Protein AF-A0A6A4GHE1-F1 (afdb_monomer_lite)

Radius of gyration: 18.89 Å; chains: 1; bounding box: 40×32×51 Å

InterPro domains:
  IPR011009 Protein kinase-like domain superfamily [SSF56112] (2-38)

pLDDT: mean 76.04, std 17.89, range [47.44, 96.69]

Structure (mmCIF, N/CA/C/O backbone):
data_AF-A0A6A4GHE1-F1
#
_entry.id   AF-A0A6A4GHE1-F1
#
loop_
_atom_site.group_PDB
_atom_site.id
_atom_site.type_symbol
_atom_site.label_atom_id
_atom_site.label_alt_id
_atom_site.label_comp_id
_atom_site.label_asym_id
_atom_site.label_entity_id
_atom_site.label_seq_id
_atom_site.pdbx_PDB_ins_code
_atom_site.Cartn_x
_atom_site.Cartn_y
_atom_site.Cartn_z
_atom_site.occupancy
_atom_site.B_iso_or_equiv
_atom_site.auth_seq_id
_atom_site.auth_comp_id
_atom_site.auth_asym_id
_atom_site.auth_atom_id
_atom_site.pdbx_PDB_model_num
ATOM 1 N N . MET A 1 1 ? -7.152 3.089 -8.426 1.00 81.38 1 MET A N 1
ATOM 2 C CA . MET A 1 1 ? -5.773 2.949 -8.938 1.0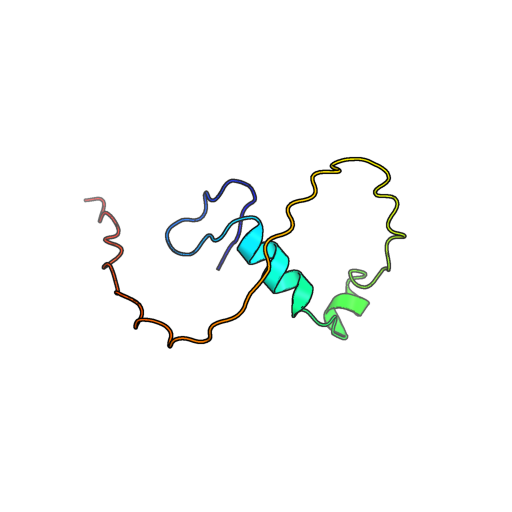0 81.38 1 MET A CA 1
ATOM 3 C C . MET A 1 1 ? -5.090 1.927 -8.056 1.00 81.38 1 MET A C 1
ATOM 5 O O . MET A 1 1 ? -5.334 1.964 -6.857 1.00 81.38 1 MET A O 1
ATOM 9 N N . THR A 1 2 ? -4.334 1.002 -8.636 1.00 93.88 2 THR A N 1
ATOM 10 C CA . THR A 1 2 ? -3.735 -0.115 -7.898 1.00 93.88 2 THR A CA 1
ATOM 11 C C . THR A 1 2 ? -2.227 0.050 -7.897 1.00 93.88 2 THR A C 1
ATOM 13 O O . THR A 1 2 ? -1.642 0.338 -8.941 1.00 93.88 2 THR A O 1
ATOM 16 N N . HIS A 1 3 ? -1.620 -0.123 -6.727 1.00 95.81 3 HIS A N 1
ATOM 17 C CA . HIS A 1 3 ? -0.176 -0.175 -6.571 1.00 95.81 3 HIS A CA 1
ATOM 18 C C . HIS A 1 3 ? 0.230 -1.597 -6.207 1.00 95.81 3 HIS A C 1
ATOM 20 O O . HIS A 1 3 ? -0.390 -2.214 -5.340 1.00 95.81 3 HIS A O 1
ATOM 26 N N . THR A 1 4 ? 1.236 -2.137 -6.885 1.00 95.94 4 THR A N 1
ATOM 27 C CA . THR A 1 4 ? 1.727 -3.496 -6.630 1.00 95.94 4 THR A CA 1
ATOM 28 C C . THR A 1 4 ? 3.215 -3.479 -6.376 1.00 95.94 4 THR A C 1
ATOM 30 O O . THR A 1 4 ? 3.948 -2.714 -6.985 1.00 95.94 4 THR A O 1
ATOM 33 N N . ILE A 1 5 ? 3.698 -4.381 -5.526 1.00 95.06 5 ILE A N 1
ATOM 34 C CA . ILE A 1 5 ? 5.123 -4.452 -5.172 1.00 95.06 5 ILE A CA 1
ATOM 35 C C . ILE A 1 5 ? 6.028 -4.528 -6.420 1.00 95.06 5 ILE A C 1
ATOM 37 O O . ILE A 1 5 ? 7.124 -3.973 -6.409 1.00 95.06 5 ILE A O 1
ATOM 41 N N . ASN A 1 6 ? 5.542 -5.153 -7.500 1.00 94.56 6 ASN A N 1
ATOM 42 C CA . ASN A 1 6 ? 6.280 -5.378 -8.744 1.00 94.56 6 ASN A CA 1
ATOM 43 C C . ASN A 1 6 ? 5.908 -4.419 -9.893 1.00 94.56 6 ASN A C 1
ATOM 45 O O . ASN A 1 6 ? 6.348 -4.645 -11.018 1.00 94.56 6 ASN A O 1
ATOM 49 N N . VAL A 1 7 ? 5.111 -3.373 -9.646 1.00 93.19 7 VAL A N 1
ATOM 50 C CA . VAL A 1 7 ? 4.734 -2.359 -10.653 1.00 93.19 7 VAL A CA 1
ATOM 51 C C . VAL A 1 7 ? 4.054 -2.967 -11.896 1.00 93.19 7 VAL A C 1
ATOM 53 O O . VAL A 1 7 ? 4.355 -2.634 -13.040 1.00 93.19 7 VAL A O 1
ATOM 56 N N . THR A 1 8 ? 3.135 -3.913 -11.696 1.00 95.50 8 THR A N 1
ATOM 57 C CA . THR A 1 8 ? 2.480 -4.654 -12.789 1.00 95.50 8 THR A CA 1
ATOM 58 C C . THR A 1 8 ? 1.113 -4.101 -13.195 1.00 95.50 8 THR A C 1
ATOM 60 O O . THR A 1 8 ? 0.538 -4.583 -14.169 1.00 95.50 8 THR A O 1
ATOM 63 N N . SER A 1 9 ? 0.579 -3.085 -12.506 1.00 94.25 9 SER A N 1
ATOM 64 C CA . SER A 1 9 ? -0.796 -2.594 -12.729 1.00 94.25 9 SER A CA 1
ATOM 65 C C . SER A 1 9 ? -0.936 -1.480 -13.781 1.00 94.25 9 SER A C 1
ATOM 67 O O . SER A 1 9 ? -2.000 -0.872 -13.894 1.00 94.25 9 SER A O 1
ATOM 69 N N . GLY A 1 10 ? 0.106 -1.203 -14.573 1.00 92.75 10 GLY A N 1
ATOM 70 C CA . GLY A 1 10 ? 0.052 -0.267 -15.707 1.00 92.75 10 GLY A CA 1
ATOM 71 C C . GLY A 1 10 ? 0.439 1.186 -15.383 1.00 92.75 10 GLY A C 1
ATOM 72 O O . GLY A 1 10 ? 1.153 1.446 -14.420 1.00 92.75 10 GLY A O 1
ATOM 73 N N . CYS A 1 11 ? -0.025 2.144 -16.207 1.00 86.88 11 CYS A N 1
ATOM 74 C CA . CYS A 1 11 ? 0.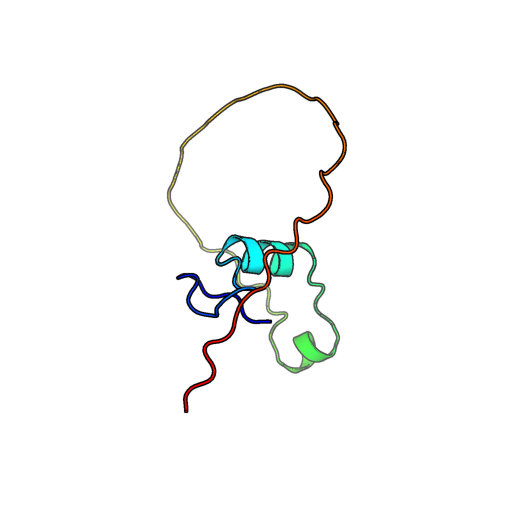456 3.550 -16.278 1.00 86.88 11 CYS A CA 1
ATOM 75 C C . CYS A 1 11 ? 0.286 4.379 -14.975 1.00 86.88 11 CYS A C 1
ATOM 77 O O . CYS A 1 11 ? 0.719 5.525 -14.925 1.00 86.88 11 CYS A O 1
ATOM 79 N N . GLY A 1 12 ? -0.344 3.836 -13.929 1.00 92.56 12 GLY A N 1
ATOM 80 C CA . GLY A 1 12 ? -0.540 4.489 -12.626 1.00 92.56 12 GLY A CA 1
ATOM 81 C C . GLY A 1 12 ? -0.031 3.669 -11.442 1.00 92.56 12 GLY A C 1
ATOM 82 O O . GLY A 1 12 ? -0.362 3.976 -10.301 1.00 92.56 12 GLY A O 1
ATOM 83 N N . ASP A 1 13 ? 0.725 2.603 -11.690 1.00 96.69 13 ASP A N 1
ATOM 84 C CA . ASP A 1 13 ? 1.333 1.817 -10.627 1.00 96.69 13 ASP A CA 1
ATOM 85 C C . ASP A 1 13 ? 2.667 2.459 -10.213 1.00 96.69 13 ASP A C 1
ATOM 87 O O . ASP A 1 13 ? 3.637 2.439 -10.963 1.00 96.69 13 ASP A O 1
ATOM 91 N N . HIS A 1 14 ? 2.715 3.071 -9.030 1.00 95.75 14 HIS A N 1
ATOM 92 C CA . HIS A 1 14 ? 3.943 3.619 -8.444 1.00 95.75 14 HIS A CA 1
ATOM 93 C C . HIS A 1 14 ? 4.616 2.643 -7.469 1.00 95.75 14 HIS A C 1
ATOM 95 O O . HIS A 1 14 ? 5.488 3.028 -6.694 1.00 95.75 14 HIS A O 1
ATOM 101 N N . GLY A 1 15 ? 4.197 1.380 -7.470 1.00 96.06 15 GLY A N 1
ATOM 102 C CA . GLY A 1 15 ? 4.782 0.330 -6.661 1.00 96.06 15 GLY A CA 1
ATOM 103 C C . GLY A 1 15 ? 4.796 0.604 -5.164 1.00 96.06 15 GLY A C 1
ATOM 104 O O . GLY A 1 15 ? 3.831 1.125 -4.602 1.00 96.06 15 GLY A O 1
ATOM 105 N N . LYS A 1 16 ? 5.912 0.246 -4.519 1.00 96.25 16 LYS A N 1
ATOM 106 C CA . LYS A 1 16 ? 6.119 0.457 -3.078 1.00 96.25 16 LYS A CA 1
ATOM 107 C C . LYS A 1 16 ? 6.003 1.928 -2.678 1.00 96.25 16 LYS A C 1
ATOM 109 O O . LYS A 1 16 ? 5.471 2.205 -1.611 1.00 96.25 16 LYS A O 1
ATOM 114 N N . ASP A 1 17 ? 6.419 2.857 -3.536 1.00 95.31 17 ASP A N 1
ATOM 115 C CA . ASP A 1 17 ? 6.316 4.290 -3.246 1.00 95.31 17 ASP A CA 1
ATOM 116 C C . ASP A 1 17 ? 4.850 4.735 -3.179 1.00 95.31 17 ASP A C 1
ATOM 118 O O . ASP A 1 17 ? 4.459 5.465 -2.272 1.00 95.31 17 ASP A O 1
ATOM 122 N N . GLY A 1 18 ? 4.010 4.246 -4.099 1.00 95.44 18 GLY A N 1
ATOM 123 C CA . GLY A 1 18 ? 2.567 4.503 -4.074 1.00 95.44 18 GLY A CA 1
ATOM 124 C C . GLY A 1 18 ? 1.882 3.924 -2.834 1.00 95.44 18 GLY A C 1
ATOM 125 O O . GLY A 1 18 ? 1.029 4.583 -2.240 1.00 95.44 18 GLY A O 1
ATOM 126 N N . ILE A 1 19 ? 2.286 2.718 -2.420 1.00 96.00 19 ILE A N 1
ATOM 127 C CA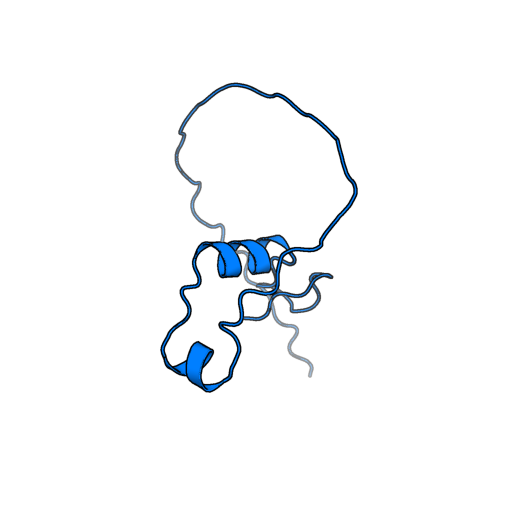 . ILE A 1 19 ? 1.800 2.078 -1.186 1.00 96.00 19 ILE A CA 1
ATOM 128 C C . ILE A 1 19 ? 2.211 2.905 0.038 1.00 96.00 19 ILE A C 1
ATOM 130 O O . ILE A 1 19 ? 1.360 3.248 0.853 1.00 96.00 19 ILE A O 1
ATOM 134 N N . LYS A 1 20 ? 3.480 3.312 0.125 1.00 94.94 20 LYS A N 1
ATOM 135 C CA . LYS A 1 20 ? 3.993 4.106 1.246 1.00 94.94 20 LYS A CA 1
ATOM 136 C C . LYS A 1 20 ? 3.281 5.453 1.378 1.00 94.94 20 LYS A C 1
ATOM 138 O O . LYS A 1 20 ? 2.900 5.850 2.471 1.00 94.94 20 LYS A O 1
ATOM 143 N N . VAL A 1 21 ? 3.050 6.149 0.264 1.00 96.19 21 VAL A N 1
ATOM 144 C CA . VAL A 1 21 ? 2.310 7.422 0.279 1.00 96.19 21 VAL A CA 1
ATOM 145 C C . VAL A 1 21 ? 0.877 7.225 0.778 1.00 96.19 21 VAL A C 1
ATOM 147 O O . VAL A 1 21 ? 0.365 8.091 1.491 1.00 96.19 21 VAL A O 1
ATOM 150 N N . PHE A 1 22 ? 0.233 6.107 0.426 1.00 94.38 22 PHE A N 1
ATOM 151 C CA . PHE A 1 22 ? -1.075 5.757 0.976 1.00 94.38 22 PHE A CA 1
ATOM 152 C C . PHE A 1 22 ? -0.995 5.550 2.491 1.00 94.38 22 PHE A C 1
ATOM 154 O O . PHE A 1 22 ? -1.784 6.160 3.200 1.00 94.38 22 PHE A O 1
ATOM 161 N N . GLU A 1 23 ? -0.032 4.776 2.990 1.00 92.31 23 GLU A N 1
ATOM 162 C CA . GLU A 1 23 ? 0.156 4.541 4.430 1.00 92.31 23 GLU A CA 1
ATOM 163 C C . GLU A 1 23 ? 0.416 5.839 5.211 1.00 92.31 23 GLU A C 1
ATOM 165 O O . GLU A 1 23 ? -0.204 6.062 6.246 1.00 92.31 23 GLU A O 1
ATOM 170 N N . GLU A 1 24 ? 1.262 6.736 4.694 1.00 93.75 24 GLU A N 1
ATOM 171 C CA . GLU A 1 24 ? 1.599 8.013 5.346 1.00 93.75 24 GLU A CA 1
ATOM 172 C C . GLU A 1 24 ? 0.394 8.958 5.499 1.00 93.75 24 GLU A C 1
ATOM 174 O O . GLU A 1 24 ? 0.342 9.751 6.440 1.00 93.75 24 GLU A O 1
ATOM 179 N N . HIS A 1 25 ? -0.564 8.906 4.569 1.00 94.38 25 HIS A N 1
ATOM 180 C CA . HIS A 1 25 ? -1.698 9.836 4.527 1.00 94.38 25 HIS A CA 1
ATOM 181 C C . HIS A 1 25 ? -3.040 9.177 4.877 1.00 94.38 25 HIS A C 1
ATOM 183 O O . HIS A 1 25 ? -4.053 9.876 4.986 1.00 94.38 25 HIS A O 1
ATOM 189 N N . HIS A 1 26 ? -3.083 7.852 5.032 1.00 94.25 26 HIS A N 1
ATOM 190 C CA . HIS A 1 26 ? -4.289 7.135 5.417 1.00 94.25 26 HIS A CA 1
ATOM 191 C C . HIS A 1 26 ? -4.572 7.343 6.903 1.00 94.25 26 HIS A C 1
ATOM 193 O O . HIS A 1 26 ? -3.716 7.151 7.759 1.00 94.25 26 HIS A O 1
ATOM 199 N N . ILE A 1 27 ? -5.815 7.695 7.212 1.00 93.81 27 ILE A N 1
ATOM 200 C CA . ILE A 1 27 ? -6.311 7.753 8.582 1.00 93.81 27 ILE A CA 1
ATOM 201 C C . ILE A 1 27 ? -7.442 6.741 8.674 1.00 93.81 27 ILE A C 1
ATOM 203 O O . ILE A 1 27 ? -8.439 6.854 7.953 1.00 93.81 27 ILE A O 1
ATOM 207 N N . CYS A 1 28 ? -7.288 5.762 9.564 1.00 93.88 28 CYS A N 1
ATOM 208 C CA . CYS A 1 28 ? -8.326 4.778 9.826 1.00 93.88 28 CYS A CA 1
ATOM 209 C C . CYS A 1 28 ? -9.625 5.477 10.242 1.00 93.88 28 CYS A C 1
ATOM 211 O O . CYS A 1 28 ? -9.667 6.260 11.191 1.00 93.88 28 CYS A O 1
ATOM 213 N N . GLY A 1 29 ? -10.702 5.185 9.513 1.00 93.31 29 GLY A N 1
ATOM 214 C CA . GLY A 1 29 ? -12.046 5.645 9.847 1.00 93.31 29 GLY A CA 1
ATOM 215 C C . GLY A 1 29 ? -12.861 4.575 10.581 1.00 93.31 29 GLY A C 1
ATOM 216 O O . GLY A 1 29 ? -12.415 3.433 10.709 1.00 93.31 29 GLY A O 1
ATOM 217 N N . PRO A 1 30 ? -14.113 4.889 10.965 1.00 95.94 30 PRO A N 1
ATOM 218 C CA . PRO A 1 30 ? -15.005 3.940 11.636 1.00 95.94 30 PRO A CA 1
ATOM 219 C C . PRO A 1 30 ? -15.209 2.630 10.866 1.00 95.94 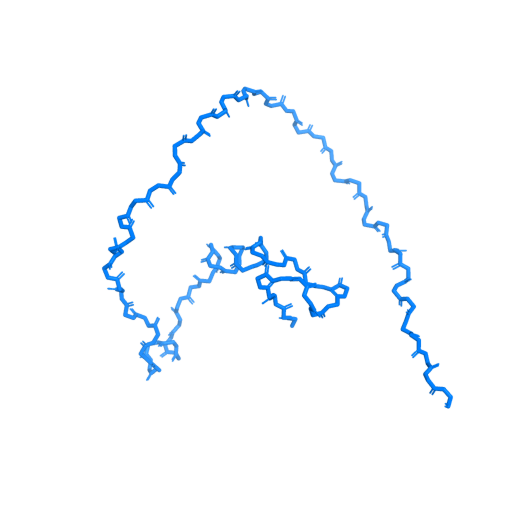30 PRO A C 1
ATOM 221 O O . PRO A 1 30 ? -15.411 1.583 11.470 1.00 95.94 30 PRO A O 1
ATOM 224 N N . VAL A 1 31 ? -15.129 2.675 9.533 1.00 95.19 31 VAL A N 1
ATOM 225 C CA . VAL A 1 31 ? -15.214 1.488 8.672 1.00 95.19 31 VAL A CA 1
ATOM 226 C C . VAL A 1 31 ? -13.977 0.598 8.820 1.00 95.19 31 VAL A C 1
ATOM 228 O O . VAL A 1 31 ? -14.130 -0.613 8.943 1.00 95.19 31 VAL A O 1
ATOM 231 N N . CYS A 1 32 ? -12.768 1.171 8.864 1.00 94.62 32 CYS A N 1
ATOM 232 C CA . CYS A 1 32 ? -11.537 0.406 9.094 1.00 94.62 32 CYS A CA 1
ATOM 233 C C . CYS A 1 32 ? -11.587 -0.288 10.461 1.00 94.62 32 CYS A C 1
ATOM 235 O O . CYS A 1 32 ? -11.281 -1.472 10.559 1.00 94.62 32 CYS A O 1
ATOM 237 N N . THR A 1 33 ? -12.062 0.417 11.494 1.00 92.81 33 THR A N 1
ATOM 238 C CA . THR A 1 33 ? -12.262 -0.144 12.838 1.00 92.81 33 THR A CA 1
ATOM 239 C C . THR A 1 33 ? -13.321 -1.244 12.853 1.00 92.81 33 THR A C 1
ATOM 241 O O . THR A 1 33 ? -13.081 -2.309 13.408 1.00 92.81 33 THR A O 1
ATOM 244 N N . ALA A 1 34 ? -14.474 -1.028 12.214 1.00 95.00 34 ALA A N 1
ATOM 245 C CA . ALA A 1 34 ? -15.537 -2.031 12.140 1.00 95.00 34 ALA A CA 1
ATOM 246 C C . ALA A 1 34 ? -15.100 -3.305 11.398 1.00 95.00 34 ALA A C 1
ATOM 248 O O . ALA A 1 34 ? -15.631 -4.379 11.665 1.00 95.00 34 ALA A O 1
ATOM 249 N N . MET A 1 35 ? -14.135 -3.184 10.482 1.00 95.12 35 MET A N 1
ATOM 250 C CA . MET A 1 35 ? -13.534 -4.313 9.772 1.00 95.12 35 MET A CA 1
ATOM 251 C C . MET A 1 35 ? -12.306 -4.915 10.476 1.00 95.12 35 MET A C 1
ATOM 253 O O . MET A 1 35 ? -11.766 -5.894 9.974 1.00 95.12 35 MET A O 1
ATOM 257 N N . GLY A 1 36 ? -11.865 -4.372 11.618 1.00 92.06 36 GLY A N 1
ATOM 258 C CA . GLY A 1 36 ? -10.691 -4.876 12.344 1.00 92.06 36 GLY A CA 1
ATOM 259 C C . GLY A 1 36 ? -9.346 -4.552 11.682 1.00 92.06 36 GLY A C 1
ATOM 260 O O . GLY A 1 36 ? -8.351 -5.207 11.946 1.00 92.06 36 GLY A O 1
ATOM 261 N N . PHE A 1 37 ? -9.287 -3.544 10.808 1.00 87.56 37 PHE A N 1
ATOM 262 C CA . PHE A 1 37 ? -8.036 -3.102 10.173 1.00 87.56 37 PHE A CA 1
ATOM 263 C C . PHE A 1 37 ? -7.271 -2.056 10.987 1.00 87.56 37 PHE A C 1
ATOM 265 O O . PHE A 1 37 ? -6.206 -1.616 10.574 1.00 87.56 37 PHE A O 1
ATOM 272 N N . ASN A 1 38 ? -7.831 -1.632 12.120 1.00 83.62 38 ASN A N 1
ATOM 273 C CA . ASN A 1 38 ? -7.216 -0.660 13.019 1.00 83.62 38 ASN A CA 1
ATOM 274 C C . ASN A 1 38 ? -6.396 -1.321 14.139 1.00 83.62 38 ASN A C 1
ATOM 276 O O . ASN A 1 38 ? -6.043 -0.644 15.102 1.00 83.62 38 ASN A O 1
ATOM 280 N N . ASP A 1 39 ? -6.152 -2.629 14.058 1.00 69.25 39 ASP A N 1
ATOM 281 C CA . ASP A 1 39 ? -5.356 -3.316 15.064 1.00 69.25 39 ASP A CA 1
ATOM 282 C C . ASP A 1 39 ? -3.897 -2.893 14.896 1.00 69.25 39 ASP A C 1
ATOM 284 O O . ASP A 1 39 ? -3.264 -3.138 13.868 1.00 69.25 39 ASP A O 1
ATOM 288 N N . GLU A 1 40 ? -3.392 -2.198 15.914 1.00 63.94 40 GLU A N 1
ATOM 289 C CA . GLU A 1 40 ? -1.988 -1.852 16.086 1.00 63.94 40 GLU A CA 1
ATOM 290 C C . GLU A 1 40 ? -1.206 -3.161 16.230 1.00 63.94 40 GLU A C 1
ATOM 292 O O . GLU A 1 40 ? -0.976 -3.662 17.329 1.00 63.94 40 GLU A O 1
ATOM 297 N N . VAL A 1 41 ? -0.866 -3.779 15.098 1.00 56.84 41 VAL A N 1
ATOM 298 C CA . VAL A 1 41 ? 0.046 -4.915 15.076 1.00 56.84 41 VAL A CA 1
ATOM 299 C C . VAL A 1 41 ? 1.366 -4.387 15.614 1.00 56.84 41 VAL A C 1
ATOM 301 O O . VAL A 1 41 ? 2.024 -3.573 14.964 1.00 56.84 41 VAL A O 1
ATOM 304 N N . GLU A 1 42 ? 1.715 -4.814 16.828 1.00 52.69 42 GLU A N 1
ATOM 305 C CA . GLU A 1 42 ? 3.023 -4.571 17.416 1.00 52.69 42 GLU A CA 1
ATOM 306 C C . GLU A 1 42 ? 4.085 -4.887 16.366 1.00 52.69 42 GLU A C 1
ATOM 308 O O . GLU A 1 42 ? 4.192 -6.006 15.855 1.00 52.69 42 GLU A O 1
ATOM 313 N N . ASN A 1 43 ? 4.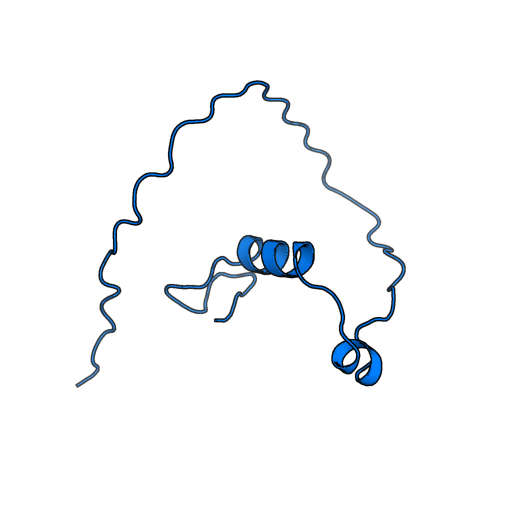806 -3.836 15.989 1.00 52.03 43 ASN A N 1
ATOM 314 C CA . ASN A 1 43 ? 5.761 -3.815 14.901 1.00 52.03 43 ASN A CA 1
ATOM 315 C C . ASN A 1 43 ? 6.987 -4.642 15.313 1.00 52.03 43 ASN A C 1
ATOM 317 O O . ASN A 1 43 ? 8.004 -4.109 15.738 1.00 52.03 43 ASN A O 1
ATOM 321 N N . THR A 1 44 ? 6.860 -5.963 15.223 1.00 48.25 44 THR A N 1
ATOM 322 C CA . THR A 1 44 ? 7.937 -6.951 15.370 1.00 48.25 44 THR A CA 1
ATOM 323 C C . THR A 1 44 ? 8.608 -7.199 14.022 1.00 48.25 44 THR A C 1
ATOM 325 O O . THR A 1 44 ? 8.873 -8.332 13.634 1.00 48.25 44 THR A O 1
ATOM 328 N N . ASN A 1 45 ? 8.884 -6.125 13.281 1.00 49.72 45 ASN A N 1
ATOM 329 C CA . ASN A 1 45 ? 9.873 -6.180 12.211 1.00 49.72 45 ASN A CA 1
ATOM 330 C C . ASN A 1 45 ? 11.230 -5.825 12.820 1.00 49.72 45 ASN A C 1
ATOM 332 O O . ASN A 1 45 ? 11.738 -4.715 12.666 1.00 49.72 45 ASN A O 1
ATOM 336 N N . ASP A 1 46 ? 11.759 -6.788 13.571 1.00 54.84 46 ASP A N 1
ATOM 337 C CA . ASP A 1 46 ? 13.185 -6.926 13.812 1.00 54.84 46 ASP A CA 1
ATOM 338 C C . ASP A 1 46 ? 13.884 -7.223 12.465 1.00 54.84 46 ASP A C 1
ATOM 340 O O . ASP A 1 46 ? 13.512 -8.151 11.747 1.00 54.84 46 ASP A O 1
ATOM 344 N N . GLU A 1 47 ? 14.925 -6.429 12.201 1.00 61.94 47 GLU A N 1
ATOM 345 C CA . GLU A 1 47 ? 16.134 -6.731 11.415 1.00 61.94 47 GLU A CA 1
ATOM 346 C C . GLU A 1 47 ? 16.228 -6.292 9.929 1.00 61.94 47 GLU A C 1
ATOM 348 O O . GLU A 1 47 ? 15.532 -6.768 9.034 1.00 61.94 47 GLU A O 1
ATOM 353 N N . ASP A 1 48 ? 17.250 -5.443 9.732 1.00 60.06 48 ASP A N 1
ATOM 354 C CA . ASP A 1 48 ? 18.145 -5.270 8.575 1.00 60.06 48 ASP A CA 1
ATOM 355 C C . ASP A 1 48 ? 17.699 -4.450 7.343 1.00 60.06 48 ASP A C 1
ATOM 357 O O . ASP A 1 48 ? 17.051 -4.946 6.425 1.00 60.06 48 ASP A O 1
ATOM 361 N N . ASP A 1 49 ? 18.151 -3.187 7.274 1.00 58.00 49 ASP A N 1
ATOM 362 C CA . ASP A 1 49 ? 19.234 -2.814 6.337 1.00 58.00 49 ASP A CA 1
ATOM 363 C C . ASP A 1 49 ? 19.789 -1.415 6.696 1.00 58.00 49 ASP A C 1
ATOM 365 O O . ASP A 1 49 ? 19.205 -0.359 6.421 1.00 58.00 49 ASP A O 1
ATOM 369 N N . GLU A 1 50 ? 20.924 -1.435 7.389 1.00 68.56 50 GLU A N 1
ATOM 370 C CA . GLU A 1 50 ? 21.762 -0.302 7.779 1.00 68.56 50 GLU A CA 1
ATOM 371 C C . GLU A 1 50 ? 22.558 0.177 6.555 1.00 68.56 50 GLU A C 1
ATOM 373 O O . GLU A 1 50 ? 23.629 -0.345 6.261 1.00 68.56 50 GLU A O 1
ATOM 378 N N . LEU A 1 51 ? 22.086 1.200 5.834 1.00 58.56 51 LEU A N 1
ATOM 379 C CA . LEU A 1 51 ? 22.924 1.898 4.848 1.00 58.56 51 LEU A CA 1
ATOM 380 C C . LEU A 1 51 ? 22.676 3.410 4.855 1.00 58.56 51 LEU A C 1
ATOM 382 O O . LEU A 1 51 ? 21.883 3.974 4.099 1.00 58.56 51 LEU A O 1
ATOM 386 N N . ALA A 1 52 ? 23.442 4.074 5.720 1.00 67.19 52 ALA A N 1
ATOM 387 C CA . ALA A 1 52 ? 23.618 5.515 5.774 1.00 67.19 52 ALA A CA 1
ATOM 388 C C . ALA A 1 52 ? 24.008 6.110 4.409 1.00 67.19 52 ALA A C 1
ATOM 390 O O . ALA A 1 52 ? 25.043 5.761 3.837 1.00 67.19 52 ALA A O 1
ATOM 391 N N . LYS A 1 53 ? 23.239 7.100 3.934 1.00 56.28 53 LYS A N 1
ATOM 392 C CA . LYS A 1 53 ? 23.732 8.138 3.017 1.00 56.28 53 LYS A CA 1
ATOM 393 C C . LYS A 1 53 ? 23.212 9.507 3.437 1.00 56.28 53 LYS A C 1
ATOM 395 O O . LYS A 1 53 ? 22.128 9.939 3.063 1.00 56.28 53 LYS A O 1
ATOM 400 N N . ASP A 1 54 ? 24.052 10.165 4.220 1.00 63.59 54 ASP A N 1
ATOM 401 C CA . ASP A 1 54 ? 24.168 11.614 4.317 1.00 63.59 54 ASP A CA 1
ATOM 402 C C . ASP A 1 54 ? 24.247 12.218 2.906 1.00 63.59 54 ASP A C 1
ATOM 404 O O . ASP A 1 54 ? 25.192 11.904 2.183 1.00 63.59 54 ASP A O 1
ATOM 408 N N . GLN A 1 55 ? 23.262 13.039 2.516 1.00 57.34 55 GLN A N 1
ATOM 409 C CA . GLN A 1 55 ? 23.494 14.196 1.646 1.00 57.34 55 GLN A CA 1
ATOM 410 C C . GLN A 1 55 ? 22.573 15.361 2.026 1.00 57.34 55 GLN A C 1
ATOM 412 O O . GLN A 1 55 ? 21.381 15.418 1.723 1.00 57.34 55 GLN A O 1
ATOM 417 N N . GLU A 1 56 ? 23.214 16.301 2.703 1.00 59.16 56 GLU A N 1
ATOM 418 C CA . GLU A 1 56 ? 22.901 17.712 2.872 1.00 59.16 56 GLU A CA 1
ATOM 419 C C . GLU A 1 56 ? 22.268 18.413 1.639 1.00 59.16 56 GLU A C 1
ATOM 421 O O . GLU A 1 56 ? 22.667 18.217 0.493 1.00 59.16 56 GLU A O 1
ATOM 426 N N . LYS A 1 57 ? 21.424 19.411 1.951 1.00 51.88 57 LYS A N 1
ATOM 427 C CA . LYS A 1 57 ? 21.293 20.718 1.265 1.00 51.88 57 LYS A CA 1
ATOM 428 C C . LYS A 1 57 ? 20.218 20.910 0.178 1.00 51.88 57 LYS A C 1
ATOM 430 O O . LYS A 1 57 ? 20.423 20.771 -1.021 1.00 51.88 57 LYS A O 1
ATOM 435 N N . THR A 1 58 ? 19.078 21.402 0.663 1.00 51.66 58 THR A N 1
ATOM 436 C CA . THR A 1 58 ? 18.271 22.522 0.135 1.00 51.66 58 THR A CA 1
ATOM 437 C C . THR A 1 58 ? 18.557 23.047 -1.284 1.00 51.66 58 THR A C 1
ATOM 439 O O . THR A 1 58 ? 19.594 23.652 -1.548 1.00 51.66 58 THR A O 1
ATOM 442 N N . ARG A 1 59 ? 17.512 23.036 -2.129 1.00 47.44 59 ARG A N 1
ATOM 443 C CA . ARG A 1 59 ? 17.002 24.220 -2.860 1.00 47.44 59 ARG A CA 1
ATOM 444 C C . ARG A 1 59 ? 15.664 23.907 -3.536 1.00 47.44 59 ARG A C 1
ATOM 446 O O . ARG A 1 59 ? 15.596 23.160 -4.505 1.00 47.44 59 ARG A O 1
ATOM 453 N N . LEU A 1 60 ? 14.611 24.533 -3.015 1.00 57.78 60 LEU A N 1
ATOM 454 C CA . LEU A 1 60 ? 13.307 24.679 -3.659 1.00 57.78 60 LEU A CA 1
ATOM 455 C C . LEU A 1 60 ? 13.485 25.268 -5.067 1.00 57.78 60 LEU A C 1
ATOM 457 O O . LEU A 1 60 ? 13.944 26.399 -5.196 1.00 57.78 60 LEU A O 1
ATOM 461 N N . HIS A 1 61 ? 13.081 24.526 -6.097 1.00 62.69 61 HIS A N 1
ATOM 462 C CA . HIS A 1 61 ? 12.766 25.064 -7.421 1.00 62.69 61 HIS A CA 1
ATOM 463 C C . HIS A 1 61 ? 11.515 24.359 -7.974 1.00 62.69 61 HIS A C 1
ATOM 465 O O . HIS A 1 61 ? 11.270 23.196 -7.647 1.00 62.69 61 HIS A O 1
ATOM 471 N N . PRO A 1 62 ? 10.674 25.083 -8.733 1.00 54.97 62 PRO A N 1
ATOM 472 C CA . PRO A 1 62 ? 9.287 24.709 -8.985 1.00 54.97 62 PRO A CA 1
ATOM 473 C C . PRO A 1 62 ? 9.155 23.447 -9.841 1.00 54.97 62 PRO A C 1
ATOM 475 O O . PRO A 1 62 ? 9.904 23.238 -10.795 1.00 54.97 62 PRO A O 1
ATOM 478 N N . LYS A 1 63 ? 8.148 22.633 -9.495 1.00 60.75 63 LYS A N 1
ATOM 479 C CA . LYS A 1 63 ? 7.732 21.435 -10.234 1.00 60.75 63 LYS A CA 1
ATOM 480 C C . LYS A 1 63 ? 7.601 21.759 -11.732 1.00 60.75 63 LYS A C 1
ATOM 482 O O . LYS A 1 63 ? 6.808 22.639 -12.074 1.00 60.75 63 LYS A O 1
ATOM 487 N N . PRO A 1 64 ? 8.307 21.061 -12.639 1.00 58.44 64 PRO A N 1
ATOM 488 C CA . PRO A 1 64 ? 7.961 21.114 -14.049 1.00 58.44 64 PRO A CA 1
ATOM 489 C C . PRO A 1 64 ? 6.571 20.496 -14.240 1.00 58.44 64 PRO A C 1
ATOM 491 O O . PRO A 1 64 ? 6.245 19.474 -13.634 1.00 58.44 64 PRO A O 1
ATOM 494 N N . ALA A 1 65 ? 5.748 21.149 -15.063 1.00 61.91 65 ALA A N 1
ATOM 495 C CA . ALA A 1 65 ? 4.409 20.686 -15.404 1.00 61.91 65 ALA A CA 1
ATOM 496 C C . ALA A 1 65 ? 4.438 19.213 -15.861 1.00 61.91 65 ALA A C 1
ATOM 498 O O . ALA A 1 65 ? 5.373 18.819 -16.571 1.00 61.91 65 ALA A O 1
ATOM 499 N N . PRO A 1 66 ? 3.435 18.399 -15.483 1.00 61.72 66 PRO A N 1
ATOM 500 C CA . PRO A 1 66 ? 3.373 17.009 -15.899 1.00 61.72 66 PRO A CA 1
ATOM 501 C C . PRO A 1 66 ? 3.311 16.960 -17.425 1.00 61.72 66 PRO A C 1
ATOM 503 O O . PRO A 1 66 ? 2.348 17.407 -18.046 1.00 61.72 66 PRO A O 1
ATOM 506 N N . ARG A 1 67 ? 4.371 16.433 -18.044 1.00 60.75 67 ARG A N 1
ATOM 507 C CA . ARG A 1 67 ? 4.343 16.072 -19.457 1.00 60.75 67 ARG A CA 1
ATOM 508 C C . ARG A 1 67 ? 3.425 14.867 -19.575 1.00 60.75 67 ARG A C 1
ATOM 510 O O . ARG A 1 67 ? 3.832 13.749 -19.272 1.00 60.75 67 ARG A O 1
ATOM 517 N N . THR A 1 68 ? 2.192 15.113 -19.998 1.00 53.38 68 THR A N 1
ATOM 518 C CA . THR A 1 68 ? 1.265 14.089 -20.465 1.00 53.38 68 THR A CA 1
ATOM 519 C C . THR A 1 68 ? 1.909 13.375 -21.648 1.00 53.38 68 THR A C 1
ATOM 521 O O . THR A 1 68 ? 1.837 13.815 -22.793 1.00 53.38 68 THR A O 1
ATOM 524 N N . ARG A 1 69 ? 2.600 12.265 -21.380 1.00 60.44 69 ARG A N 1
ATOM 525 C CA . ARG A 1 69 ? 2.756 11.244 -22.410 1.00 60.44 69 ARG A CA 1
ATOM 526 C C . ARG A 1 69 ? 1.365 10.642 -22.594 1.00 60.44 69 ARG A C 1
ATOM 528 O O . ARG A 1 69 ? 0.787 10.219 -21.594 1.00 60.44 69 ARG A O 1
ATOM 535 N N . PRO A 1 70 ? 0.797 10.638 -23.806 1.00 56.81 70 PRO A N 1
ATOM 536 C CA . PRO A 1 70 ? -0.419 9.883 -24.039 1.00 56.81 70 PRO A CA 1
ATOM 537 C C . PRO A 1 70 ? -0.075 8.409 -23.802 1.00 56.81 70 PRO A C 1
ATOM 539 O O . PRO A 1 70 ? 0.712 7.832 -24.553 1.00 56.81 70 PRO A O 1
ATOM 542 N N . CYS A 1 71 ? -0.590 7.832 -22.710 1.00 62.59 71 CYS A N 1
ATOM 543 C CA . CYS A 1 71 ? -0.616 6.382 -2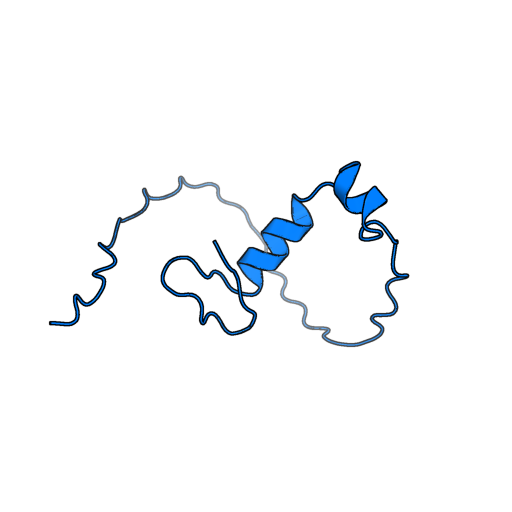2.545 1.00 62.59 71 CYS A CA 1
ATOM 544 C C . CYS A 1 71 ? -1.529 5.889 -23.684 1.00 62.59 71 CYS A C 1
ATOM 546 O O . CYS A 1 71 ? -2.732 6.140 -23.673 1.00 62.59 71 CYS A O 1
ATOM 548 N N . PHE A 1 72 ? -0.931 5.339 -24.740 1.00 59.22 72 PHE A N 1
ATOM 549 C CA . PHE A 1 72 ? -1.663 4.699 -25.825 1.00 59.22 72 PHE A CA 1
ATOM 550 C C . PHE A 1 72 ? -2.004 3.290 -25.357 1.00 59.22 72 PHE A C 1
ATOM 552 O O . PHE A 1 72 ? -1.112 2.450 -25.239 1.00 59.22 72 PHE A O 1
ATOM 559 N N . ASP A 1 73 ? -3.280 3.049 -25.079 1.00 62.88 73 ASP A N 1
ATOM 560 C CA . ASP A 1 73 ? -3.784 1.697 -24.884 1.00 62.88 73 ASP A CA 1
ATOM 561 C C . ASP A 1 73 ? -3.823 0.993 -26.253 1.00 62.88 73 ASP A C 1
ATOM 563 O O . ASP A 1 73 ? -4.385 1.545 -27.207 1.00 62.88 73 ASP A O 1
ATOM 567 N N . PRO A 1 74 ? -3.227 -0.204 -26.405 1.00 65.19 74 PRO A N 1
ATOM 568 C CA . PRO A 1 74 ? -3.357 -0.976 -27.631 1.00 65.19 74 PRO A CA 1
ATOM 569 C C . PRO A 1 74 ? -4.809 -1.439 -27.785 1.00 65.19 74 PRO A C 1
ATOM 571 O O . PRO A 1 74 ? -5.250 -2.370 -27.105 1.00 65.19 74 PRO A O 1
ATOM 574 N N . ILE A 1 75 ? -5.551 -0.796 -28.689 1.00 66.69 75 ILE A N 1
ATOM 575 C CA . ILE A 1 75 ? -6.820 -1.326 -29.195 1.00 66.69 75 ILE A CA 1
ATOM 576 C C . ILE A 1 75 ? -6.486 -2.674 -29.844 1.00 66.69 75 ILE A C 1
ATOM 578 O O . ILE A 1 75 ? -5.744 -2.720 -30.824 1.00 66.69 75 ILE A O 1
ATOM 582 N N . HIS A 1 76 ? -6.962 -3.763 -29.244 1.00 63.16 76 HIS A N 1
ATOM 583 C CA . HIS A 1 76 ? -6.941 -5.077 -29.877 1.00 63.16 76 HIS A CA 1
ATOM 584 C C . HIS A 1 76 ? -8.119 -5.122 -30.860 1.00 63.16 76 HIS A C 1
ATOM 586 O O . HIS A 1 76 ? -9.253 -4.887 -30.439 1.00 63.16 76 HIS A O 1
ATOM 592 N N . ASP A 1 77 ? -7.814 -5.338 -32.142 1.00 60.09 77 ASP A N 1
ATOM 593 C CA . ASP A 1 77 ? -8.773 -5.599 -33.231 1.00 60.09 77 ASP A CA 1
ATOM 594 C C . ASP A 1 77 ? -9.316 -7.035 -33.141 1.00 60.09 77 ASP A C 1
ATOM 596 O O . ASP A 1 77 ? -8.502 -7.949 -32.849 1.00 60.09 77 ASP A O 1
#

Foldseek 3Di:
DDEDCVQPPPPPHPHPVVVVVCVVPDDDDPVCVVVVVPPPPPPPPDDDDDDDDDDDDDDDDDDDDDPPPPPDDPDDD

Organism: NCBI:txid1447944

Sequence (77 aa):
MTHTINVTSGCGDHGKDGIKVFEEHHICGPVCTAMGFNDEVENTNDEDDELAKDQEKTRLHPKPAPRTRPCFDPIHD

Secondary structure (DSSP, 8-state):
----TT--S-TT--HHHHHHHHHHH----HHHHHTTTT-----------------------PPPP------------